Protein AF-A0AAU2KMQ6-F1 (afdb_monomer)

Secondary structure (DSSP, 8-state):
-EEEEEEE-TTSS-EEEEEEESSS--EETTS----TT--GGG---TTPPEEE-HHHHHHHHHHHHTTS-S-----------

Foldseek 3Di:
DKDWDWDDDVPFLATEIFIADVVVRQDTQVNDHDDPPPPVPPSVPPPHHYHYDPSRVVVVVVVVVVPPPPVPPDDPPPPDD

Solvent-accessible surface area (backbone atoms only — not comparable to full-atom values): 5163 Å² total; per-residue (Å²): 100,79,46,80,46,57,42,74,46,93,93,53,74,35,33,42,34,37,36,26,38,63,66,69,76,80,38,28,64,69,73,52,78,75,71,90,85,60,76,58,78,80,61,75,53,96,78,48,54,81,41,70,41,63,61,16,52,51,53,49,50,56,56,50,58,70,65,47,76,84,82,75,72,71,76,79,82,84,82,76,134

Nearest PDB structures (foldseek):
  4v8m-assembly1_A4  TM=3.193E-01  e=7.369E+00  Trypanosoma brucei brucei TREU927

Sequence (81 aa):
MYEMRAESTPGGSEMLWHVIAKVPATGTLCGYTLAPNRTVTALLSEGAAERYCVPCMSAFRSAMESRTPREAAEPPCTREP

Mean predicted aligned error: 11.76 Å

Structure (mmCIF, N/CA/C/O backbone):
data_AF-A0AAU2KMQ6-F1
#
_entry.id   AF-A0AAU2KMQ6-F1
#
loop_
_atom_site.group_PDB
_atom_site.id
_atom_site.type_symbol
_atom_site.label_atom_id
_atom_site.label_alt_id
_atom_site.label_comp_id
_atom_site.label_asym_id
_atom_site.label_entity_id
_atom_site.label_seq_id
_atom_site.pdbx_PDB_ins_code
_atom_site.Cartn_x
_atom_site.Cartn_y
_atom_site.Cartn_z
_atom_site.occupancy
_atom_site.B_iso_or_equiv
_atom_site.auth_seq_id
_atom_site.auth_comp_id
_atom_site.auth_asym_id
_atom_site.auth_atom_id
_atom_site.pdbx_PDB_model_num
ATOM 1 N N . MET A 1 1 ? 15.116 -0.764 -3.502 1.00 76.56 1 MET A N 1
ATOM 2 C CA . MET A 1 1 ? 14.887 -0.141 -2.179 1.00 76.56 1 MET A CA 1
ATOM 3 C C . MET A 1 1 ? 13.387 0.021 -2.005 1.00 76.56 1 MET A C 1
ATOM 5 O O . MET A 1 1 ? 12.747 0.429 -2.969 1.00 76.56 1 MET A O 1
ATOM 9 N N . TYR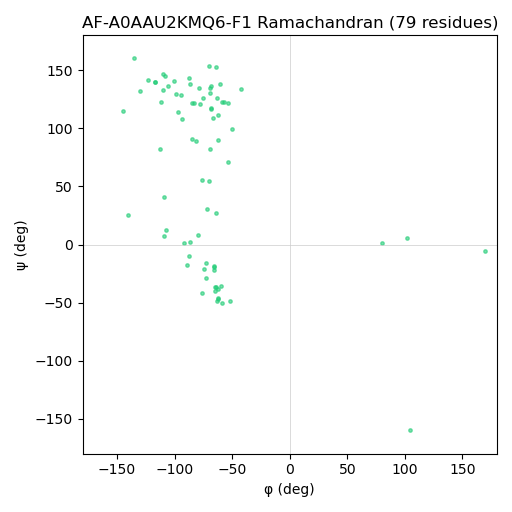 A 1 2 ? 12.841 -0.331 -0.843 1.00 82.25 2 TYR A N 1
ATOM 10 C CA . TYR A 1 2 ? 11.411 -0.211 -0.535 1.00 82.25 2 TYR A CA 1
ATOM 11 C C . TYR A 1 2 ? 11.197 0.921 0.476 1.00 82.25 2 TYR A C 1
ATOM 13 O O . TYR A 1 2 ? 12.055 1.142 1.326 1.00 82.25 2 TYR A O 1
ATOM 21 N N . GLU A 1 3 ? 10.089 1.646 0.362 1.00 83.94 3 GLU A N 1
ATOM 22 C CA . GLU A 1 3 ? 9.690 2.732 1.266 1.00 83.94 3 GLU A CA 1
ATOM 23 C C . GLU A 1 3 ? 8.310 2.423 1.852 1.00 83.94 3 GLU A C 1
ATOM 25 O O . GLU A 1 3 ? 7.451 1.901 1.145 1.00 83.94 3 GLU A O 1
ATOM 30 N N . MET A 1 4 ? 8.091 2.727 3.131 1.00 84.81 4 MET A N 1
ATOM 31 C CA . MET A 1 4 ? 6.776 2.600 3.763 1.00 84.81 4 MET A CA 1
ATOM 32 C C . MET A 1 4 ? 6.090 3.960 3.807 1.00 84.81 4 MET A C 1
ATOM 34 O O . MET A 1 4 ? 6.674 4.939 4.269 1.00 84.81 4 MET A O 1
ATOM 38 N N . ARG A 1 5 ? 4.841 4.012 3.342 1.00 80.50 5 ARG A N 1
ATOM 39 C CA . ARG A 1 5 ? 3.998 5.207 3.410 1.00 80.50 5 ARG A CA 1
ATOM 40 C C . ARG A 1 5 ? 2.634 4.882 3.984 1.00 80.50 5 ARG A C 1
ATOM 42 O O . ARG A 1 5 ? 1.986 3.944 3.531 1.00 80.50 5 ARG A O 1
ATOM 49 N N . ALA A 1 6 ? 2.205 5.696 4.938 1.00 79.88 6 ALA A N 1
ATOM 50 C CA . ALA A 1 6 ? 0.860 5.662 5.482 1.00 79.88 6 ALA A CA 1
ATOM 51 C C . ALA A 1 6 ? -0.093 6.520 4.639 1.00 79.88 6 ALA A C 1
ATOM 53 O O . ALA A 1 6 ? 0.250 7.638 4.246 1.00 79.88 6 ALA A O 1
ATOM 54 N N . GLU A 1 7 ? -1.295 6.005 4.406 1.00 77.25 7 GLU A N 1
ATOM 55 C CA . GLU A 1 7 ? -2.450 6.750 3.912 1.00 77.25 7 GLU A CA 1
ATOM 56 C C . GLU A 1 7 ? -3.559 6.733 4.967 1.00 77.25 7 GLU A C 1
ATOM 58 O O . GLU A 1 7 ? -3.804 5.718 5.619 1.00 77.25 7 GLU A O 1
ATOM 63 N N . SER A 1 8 ? -4.234 7.869 5.142 1.00 74.12 8 SER A N 1
ATOM 64 C CA . SER A 1 8 ? -5.428 7.951 5.981 1.00 74.12 8 SER A CA 1
ATOM 65 C C . SER A 1 8 ? -6.609 7.316 5.255 1.00 74.12 8 SER A C 1
ATOM 67 O O . SER A 1 8 ? -6.942 7.730 4.142 1.00 74.12 8 SER A O 1
ATOM 69 N N . THR A 1 9 ? -7.282 6.359 5.887 1.00 70.56 9 THR A N 1
ATOM 70 C CA . THR A 1 9 ? -8.490 5.767 5.304 1.00 70.56 9 THR A CA 1
ATOM 71 C C . THR A 1 9 ? -9.636 6.786 5.282 1.00 70.56 9 THR A C 1
ATOM 73 O O . THR A 1 9 ? -9.848 7.477 6.286 1.00 70.56 9 THR A O 1
ATOM 76 N N . PRO A 1 10 ? -10.403 6.899 4.181 1.00 62.38 10 PRO A N 1
ATOM 77 C CA . PRO A 1 10 ? -11.545 7.802 4.125 1.00 62.38 10 PRO A CA 1
ATOM 78 C C . PRO A 1 10 ? -12.593 7.385 5.165 1.00 62.38 10 PRO A C 1
ATOM 80 O O . PRO A 1 10 ? -13.220 6.339 5.038 1.00 62.38 10 PRO A O 1
ATOM 83 N N . GLY A 1 11 ? -12.769 8.214 6.198 1.00 63.81 11 GLY A N 1
ATOM 84 C CA . GLY A 1 11 ? -13.759 8.006 7.261 1.00 63.81 11 GLY A CA 1
ATOM 85 C C . GLY A 1 11 ? -13.224 7.454 8.587 1.00 63.81 11 GLY A C 1
ATOM 86 O O . GLY A 1 11 ? -14.032 7.206 9.476 1.00 63.81 11 GLY A O 1
ATOM 87 N N . GLY A 1 12 ? -11.906 7.292 8.758 1.00 62.31 12 GLY A N 1
ATOM 88 C CA . GLY A 1 12 ? -11.324 6.748 9.992 1.00 62.31 12 GLY A CA 1
ATOM 89 C C . GLY A 1 12 ? -10.108 7.515 10.513 1.00 62.31 12 GLY A C 1
ATOM 90 O O . GLY A 1 12 ? -9.435 8.227 9.770 1.00 62.31 12 GLY A O 1
ATOM 91 N N . SER A 1 13 ? -9.811 7.323 11.801 1.00 67.88 13 SER A N 1
ATOM 92 C CA . SER A 1 13 ? -8.529 7.662 12.443 1.00 67.88 13 SER A CA 1
ATOM 93 C C . SER A 1 13 ? -7.445 6.606 12.182 1.00 67.88 13 SER A C 1
ATOM 95 O O . SER A 1 13 ? -6.377 6.645 12.787 1.00 67.88 13 SER A O 1
ATOM 97 N N . GLU A 1 14 ? -7.725 5.639 11.309 1.00 75.31 14 GLU A N 1
ATOM 98 C CA . GLU A 1 14 ? -6.835 4.531 10.992 1.00 75.31 14 GLU A CA 1
ATOM 99 C C . GLU A 1 14 ? -5.872 4.912 9.867 1.00 75.31 14 GLU A C 1
ATOM 101 O O . GLU A 1 14 ? -6.214 5.619 8.909 1.00 75.31 14 GLU A O 1
ATOM 106 N N . MET A 1 15 ? -4.645 4.418 9.991 1.00 78.31 15 MET A N 1
ATOM 107 C CA . MET A 1 15 ? -3.606 4.607 8.991 1.00 78.31 15 MET A CA 1
ATOM 108 C C . MET A 1 15 ? -3.298 3.278 8.327 1.00 78.31 15 MET A C 1
ATOM 110 O O . MET A 1 15 ? -2.930 2.312 8.997 1.00 78.31 15 MET A O 1
ATOM 114 N N . LEU A 1 16 ? -3.436 3.241 7.002 1.00 83.81 16 LEU A N 1
ATOM 115 C CA . LEU A 1 16 ? -3.069 2.089 6.198 1.00 83.81 16 LEU A CA 1
ATOM 116 C C . LEU A 1 16 ? -1.674 2.297 5.611 1.00 83.81 16 LEU A C 1
ATOM 118 O O . LEU A 1 16 ? -1.437 3.172 4.782 1.00 83.81 16 LEU A O 1
ATOM 122 N N . TRP A 1 17 ? -0.736 1.472 6.050 1.00 85.62 17 TRP A N 1
ATOM 123 C CA . TRP A 1 17 ? 0.643 1.454 5.600 1.00 85.62 17 TRP A CA 1
ATOM 124 C C . TRP A 1 17 ? 0.788 0.614 4.335 1.00 85.62 17 TRP A C 1
ATOM 126 O O . TRP A 1 17 ? 0.509 -0.589 4.313 1.00 85.62 17 TRP A O 1
ATOM 136 N N . HIS A 1 18 ? 1.286 1.247 3.282 1.00 87.50 18 HIS A N 1
ATOM 137 C CA . HIS A 1 18 ? 1.628 0.621 2.016 1.00 87.50 18 HIS A CA 1
ATOM 138 C C . HIS A 1 18 ? 3.142 0.590 1.824 1.00 87.50 18 HIS A C 1
ATOM 140 O O . HIS A 1 18 ? 3.866 1.508 2.212 1.00 87.50 18 HIS A O 1
ATOM 146 N N . VAL A 1 19 ? 3.613 -0.467 1.166 1.00 87.25 19 VAL A N 1
ATOM 147 C CA . VAL A 1 19 ? 5.005 -0.583 0.730 1.00 87.25 19 VAL A CA 1
ATOM 148 C C . VAL A 1 19 ? 5.095 -0.101 -0.713 1.00 87.25 19 VAL A C 1
ATOM 150 O O . VAL A 1 19 ? 4.342 -0.557 -1.574 1.00 87.25 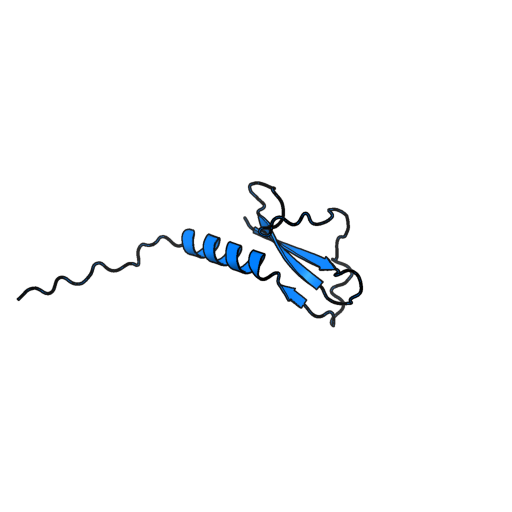19 VAL A O 1
ATOM 153 N N . ILE A 1 20 ? 6.023 0.812 -0.971 1.00 85.94 20 ILE A N 1
ATOM 154 C CA . ILE A 1 20 ? 6.316 1.394 -2.279 1.00 85.94 20 ILE A CA 1
ATOM 155 C C . ILE A 1 20 ? 7.673 0.876 -2.746 1.00 85.94 20 ILE A C 1
ATOM 157 O O . ILE A 1 20 ? 8.658 0.911 -2.002 1.00 85.94 20 ILE A O 1
ATOM 161 N N . ALA A 1 21 ? 7.753 0.424 -3.996 1.00 82.25 21 ALA A N 1
ATOM 162 C CA . ALA A 1 21 ? 9.040 0.180 -4.633 1.00 82.25 21 ALA A CA 1
ATOM 163 C C . ALA A 1 21 ? 9.637 1.522 -5.083 1.00 82.25 21 ALA A C 1
ATOM 165 O O . ALA A 1 21 ? 9.035 2.243 -5.875 1.00 82.25 21 ALA A O 1
ATOM 166 N N . LYS A 1 22 ? 10.833 1.874 -4.592 1.00 76.69 22 LYS A N 1
ATOM 167 C CA . LYS A 1 22 ? 11.536 3.086 -5.056 1.00 76.69 22 LYS A CA 1
ATOM 168 C C . LYS A 1 22 ? 12.146 2.904 -6.446 1.00 76.69 22 LYS A C 1
ATOM 170 O O . LYS A 1 22 ? 12.461 3.887 -7.103 1.00 76.69 22 LYS A O 1
ATOM 175 N N . VAL A 1 23 ? 12.372 1.655 -6.865 1.00 71.69 23 VAL A N 1
ATOM 176 C CA . VAL A 1 23 ? 12.990 1.318 -8.152 1.00 71.69 23 VAL A CA 1
ATOM 177 C C . VAL A 1 23 ? 12.354 0.033 -8.697 1.00 71.69 23 VAL A C 1
ATOM 179 O O . VAL A 1 23 ? 12.547 -1.015 -8.073 1.00 71.69 23 VAL A O 1
ATOM 182 N N . PRO A 1 24 ? 11.638 0.087 -9.835 1.00 63.69 24 PRO A N 1
ATOM 183 C CA . PRO A 1 24 ? 11.167 1.302 -10.513 1.00 63.69 24 PRO A CA 1
ATOM 184 C C . PRO A 1 24 ? 10.153 2.069 -9.641 1.00 63.69 24 PRO A C 1
ATOM 186 O O . PRO A 1 24 ? 9.494 1.475 -8.793 1.00 63.69 24 PR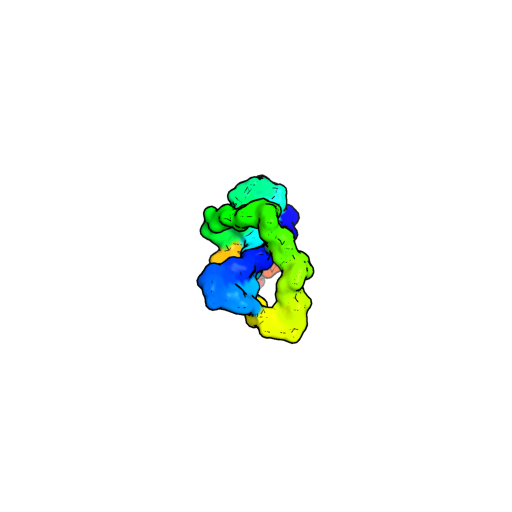O A O 1
ATOM 189 N N . ALA A 1 25 ? 10.047 3.390 -9.816 1.00 63.06 25 ALA A N 1
ATOM 190 C CA . ALA A 1 25 ? 9.144 4.258 -9.048 1.00 63.06 25 ALA A CA 1
ATOM 191 C C . ALA A 1 25 ? 7.679 4.120 -9.518 1.00 63.06 25 ALA A C 1
ATOM 193 O O . ALA A 1 25 ? 7.049 5.087 -9.935 1.00 63.06 25 ALA A O 1
ATOM 194 N N . THR A 1 26 ? 7.151 2.896 -9.514 1.00 63.78 26 THR A N 1
ATOM 195 C CA . THR A 1 26 ? 5.848 2.536 -10.104 1.00 63.78 26 THR A CA 1
ATOM 196 C C . THR A 1 26 ? 4.669 2.615 -9.133 1.00 63.78 26 THR A C 1
ATOM 198 O O . THR A 1 26 ? 3.544 2.342 -9.531 1.00 63.78 26 THR A O 1
ATOM 201 N N . GLY A 1 27 ? 4.892 3.007 -7.877 1.00 76.00 27 GLY A N 1
ATOM 202 C CA . GLY A 1 27 ? 3.837 3.122 -6.866 1.00 76.00 27 GLY A CA 1
ATOM 203 C C . GLY A 1 27 ? 3.850 1.980 -5.849 1.00 76.00 27 GLY A C 1
ATOM 204 O O . GLY A 1 27 ? 4.885 1.347 -5.611 1.00 76.00 27 GLY A O 1
ATOM 205 N N . THR A 1 28 ? 2.718 1.765 -5.175 1.00 84.88 28 THR A N 1
ATOM 206 C CA . THR A 1 28 ? 2.617 0.718 -4.147 1.00 84.88 28 THR A CA 1
ATOM 207 C C . THR A 1 28 ? 2.657 -0.675 -4.764 1.00 84.88 28 THR A C 1
ATOM 209 O O . THR A 1 28 ? 2.244 -0.885 -5.904 1.00 84.88 28 THR A O 1
ATOM 212 N N . LEU A 1 29 ? 3.103 -1.659 -3.984 1.00 85.38 29 LEU A N 1
ATOM 213 C CA . LEU A 1 29 ? 3.158 -3.055 -4.426 1.00 85.38 29 LEU A CA 1
ATOM 214 C C . LEU A 1 29 ? 1.776 -3.675 -4.684 1.00 85.38 29 LEU A C 1
ATOM 216 O O . LEU A 1 29 ? 1.685 -4.670 -5.395 1.00 85.38 29 LEU A O 1
ATOM 220 N N . CYS A 1 30 ? 0.703 -3.096 -4.138 1.00 85.69 30 CYS A N 1
ATOM 221 C CA . CYS A 1 30 ? -0.667 -3.512 -4.433 1.00 85.69 30 CYS A CA 1
ATOM 222 C C . CYS A 1 30 ? -1.266 -2.838 -5.682 1.00 85.69 30 CYS A C 1
ATOM 224 O O . CYS A 1 30 ? -2.429 -3.077 -5.990 1.00 85.69 30 CYS A O 1
ATOM 226 N N . GLY A 1 31 ? -0.505 -1.996 -6.392 1.00 83.81 31 GLY A N 1
ATOM 227 C CA . GLY A 1 31 ? -0.973 -1.266 -7.577 1.00 83.81 31 GLY A CA 1
ATOM 228 C C . GLY A 1 31 ? -1.787 -0.007 -7.262 1.00 83.81 31 GLY A C 1
ATOM 229 O O . GLY A 1 31 ? -2.228 0.689 -8.173 1.00 83.81 31 GLY A O 1
ATOM 230 N N . TYR A 1 32 ? -1.969 0.322 -5.983 1.00 79.38 32 TYR A N 1
ATOM 231 C CA . TYR A 1 32 ? -2.645 1.542 -5.563 1.00 79.38 32 TYR A CA 1
ATOM 232 C C . TYR A 1 32 ? -1.713 2.757 -5.679 1.00 79.38 32 TYR A C 1
ATOM 234 O O . TYR A 1 32 ? -0.546 2.716 -5.272 1.00 79.38 32 TYR A O 1
ATOM 242 N N . THR A 1 33 ? -2.219 3.855 -6.233 1.00 76.06 33 THR A N 1
ATOM 243 C CA . THR A 1 33 ? -1.449 5.098 -6.351 1.00 76.06 33 THR A CA 1
ATOM 244 C C . THR A 1 33 ? -1.743 5.977 -5.148 1.00 76.06 33 THR A C 1
ATOM 246 O O . THR A 1 33 ? -2.825 6.541 -5.034 1.00 76.06 33 THR A O 1
ATOM 249 N N . LEU A 1 34 ? -0.764 6.097 -4.253 1.00 72.25 34 LEU A N 1
ATOM 250 C CA . LEU A 1 34 ? -0.858 6.996 -3.107 1.00 72.25 34 LEU A CA 1
ATOM 251 C C . LEU A 1 34 ? -0.809 8.445 -3.588 1.00 72.25 34 LEU A C 1
ATOM 253 O O . LEU A 1 34 ? 0.055 8.809 -4.394 1.00 72.25 34 LEU A O 1
ATOM 257 N N . ALA A 1 35 ? -1.697 9.286 -3.064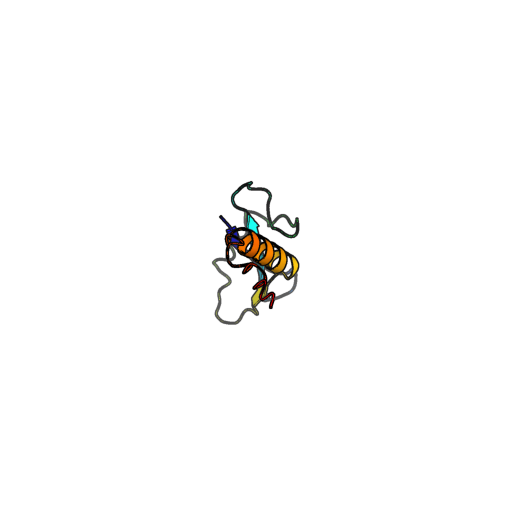 1.00 68.44 35 ALA A N 1
ATOM 258 C CA . ALA A 1 35 ? -1.680 10.705 -3.384 1.00 68.44 35 ALA A CA 1
ATOM 259 C C . ALA A 1 35 ? -0.357 11.344 -2.894 1.00 68.44 35 ALA A C 1
ATOM 261 O O . ALA A 1 35 ? -0.025 11.248 -1.708 1.00 68.44 35 ALA A O 1
ATOM 262 N N . PRO A 1 36 ? 0.405 12.041 -3.759 1.00 60.31 36 PRO A N 1
ATOM 263 C CA . PRO A 1 36 ? 1.729 12.563 -3.409 1.00 60.31 36 PRO A CA 1
ATOM 264 C C . PRO A 1 36 ? 1.704 13.659 -2.330 1.00 60.31 36 PRO A C 1
ATOM 266 O O . PRO A 1 36 ? 2.731 13.904 -1.702 1.00 60.31 36 PRO A O 1
ATOM 269 N N . ASN A 1 37 ? 0.547 14.291 -2.091 1.00 52.78 37 ASN A N 1
ATOM 270 C CA . ASN A 1 37 ? 0.421 15.545 -1.339 1.00 52.78 37 ASN A CA 1
ATOM 271 C C . ASN A 1 37 ? -0.203 15.415 0.064 1.00 52.78 37 ASN A C 1
ATOM 273 O O . ASN A 1 37 ? -0.582 16.411 0.675 1.00 52.78 37 ASN A O 1
ATOM 277 N N . ARG A 1 38 ? -0.350 14.204 0.604 1.00 54.03 38 ARG A N 1
ATOM 278 C CA . ARG A 1 38 ? -0.683 14.051 2.026 1.00 54.03 38 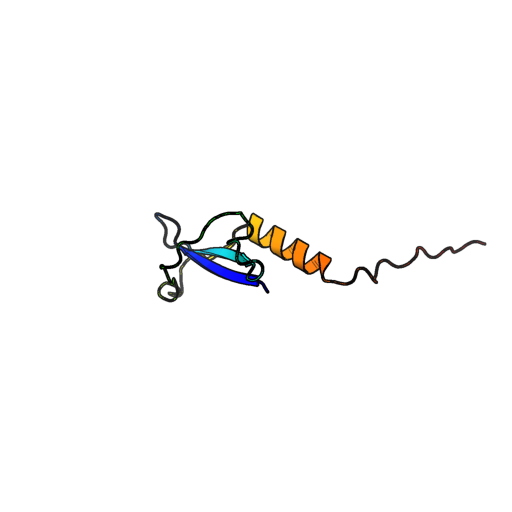ARG A CA 1
ATOM 279 C C . ARG A 1 38 ? 0.493 13.426 2.731 1.00 54.03 38 ARG A C 1
ATOM 281 O O . ARG A 1 38 ? 0.562 12.223 2.940 1.00 54.03 38 ARG A O 1
ATOM 288 N N . THR A 1 39 ? 1.454 14.271 3.069 1.00 51.06 39 THR A N 1
ATOM 289 C CA . THR A 1 39 ? 2.473 13.962 4.061 1.00 51.06 39 THR A CA 1
ATOM 290 C C . THR A 1 39 ? 1.738 13.740 5.385 1.00 51.06 39 THR A C 1
ATOM 292 O O . THR A 1 39 ? 1.495 14.673 6.146 1.00 51.06 39 THR A O 1
ATOM 295 N N . VAL A 1 40 ? 1.336 12.496 5.657 1.00 54.22 40 VAL A N 1
ATOM 296 C CA . VAL A 1 40 ? 0.725 12.053 6.926 1.00 54.22 40 VAL A CA 1
ATOM 297 C C . VAL A 1 40 ? 1.788 12.020 8.043 1.00 54.22 40 VAL A C 1
ATOM 299 O O . VAL A 1 40 ? 1.731 11.229 8.968 1.00 54.22 40 VAL A O 1
ATOM 302 N N . THR A 1 41 ? 2.797 12.893 7.986 1.00 52.31 41 THR A N 1
ATOM 303 C CA . THR A 1 41 ? 3.740 13.107 9.091 1.00 52.31 41 THR A CA 1
ATOM 304 C C . THR A 1 41 ? 3.020 13.720 10.298 1.00 52.31 41 THR A C 1
ATOM 306 O O . THR A 1 41 ? 3.474 13.569 11.423 1.00 52.31 41 THR A O 1
ATOM 309 N N . ALA A 1 42 ? 1.873 14.375 10.079 1.00 48.19 42 ALA A N 1
ATOM 310 C CA . ALA A 1 42 ? 1.131 15.089 11.116 1.00 48.19 42 ALA A CA 1
ATOM 311 C C . ALA A 1 42 ? 0.127 14.234 11.917 1.00 48.19 42 ALA A C 1
ATOM 313 O O . ALA A 1 42 ? -0.394 14.730 12.909 1.00 48.19 42 ALA A O 1
ATOM 314 N N . LEU A 1 43 ? -0.168 12.987 11.514 1.00 52.22 43 LEU A N 1
ATOM 315 C CA . LEU A 1 43 ? -1.159 12.134 12.200 1.00 52.22 43 LEU A CA 1
ATOM 316 C C . LEU A 1 43 ? -0.555 10.959 12.971 1.00 52.22 43 LEU A C 1
ATOM 318 O O . LEU A 1 43 ? -1.315 10.191 13.549 1.00 52.22 43 LEU A O 1
ATOM 322 N N . LEU A 1 44 ? 0.774 10.877 13.104 1.00 54.78 44 LEU A N 1
ATOM 323 C CA . LEU A 1 44 ? 1.455 10.033 14.105 1.00 54.78 44 LEU A CA 1
ATOM 324 C C . LEU A 1 44 ? 1.144 10.481 15.558 1.00 54.78 44 LEU A C 1
ATOM 326 O O . LEU A 1 44 ? 1.958 10.305 16.458 1.00 54.78 44 LEU A O 1
ATOM 330 N N . SER A 1 45 ? -0.019 11.098 15.796 1.00 50.69 45 SER A N 1
ATOM 331 C CA . SER A 1 45 ? -0.597 11.260 17.120 1.00 50.69 45 SER A CA 1
ATOM 332 C C . SER A 1 45 ? -0.805 9.872 17.712 1.00 50.69 45 SER A C 1
ATOM 334 O O . SER A 1 45 ? -1.476 9.026 17.121 1.00 50.69 45 SER A O 1
ATOM 336 N N . GLU A 1 46 ? -0.185 9.668 18.867 1.00 54.69 46 GLU A N 1
ATOM 337 C CA . GLU A 1 46 ? -0.075 8.442 19.658 1.00 54.69 46 GLU A CA 1
ATOM 338 C C . GLU A 1 46 ? -1.424 7.769 19.991 1.00 54.69 46 GLU A C 1
ATOM 340 O O . GLU A 1 46 ? -1.886 7.780 21.129 1.00 54.69 46 GLU A O 1
ATOM 345 N N . GLY A 1 47 ? -2.088 7.178 18.995 1.00 56.91 47 GLY A N 1
ATOM 346 C CA . GLY A 1 47 ? -3.385 6.519 19.180 1.00 56.91 47 GLY A CA 1
ATOM 347 C C . GLY A 1 47 ? -4.128 6.108 17.907 1.00 56.91 47 GLY A C 1
ATOM 348 O O . GLY A 1 47 ? -5.167 5.457 18.000 1.00 56.91 47 GLY A O 1
ATOM 349 N N . ALA A 1 48 ? -3.632 6.459 16.718 1.00 64.56 48 ALA A N 1
ATOM 350 C CA . ALA A 1 48 ? -4.189 5.959 15.463 1.00 64.56 48 ALA A CA 1
ATOM 351 C C . ALA A 1 48 ? -3.903 4.458 15.296 1.00 64.56 48 ALA A C 1
ATOM 353 O O . ALA A 1 48 ? -2.763 4.017 15.440 1.00 64.56 48 ALA A O 1
ATOM 354 N N . ALA A 1 49 ? -4.928 3.667 14.968 1.00 71.06 49 ALA A N 1
ATOM 355 C CA . ALA A 1 49 ? -4.731 2.248 14.705 1.00 71.06 49 ALA A CA 1
ATOM 356 C C . ALA A 1 49 ? -3.930 2.070 13.409 1.00 71.06 49 ALA A C 1
ATOM 358 O O . ALA A 1 49 ? -4.362 2.454 12.318 1.00 71.06 49 ALA A O 1
ATOM 359 N N . GLU A 1 50 ? -2.745 1.481 13.541 1.00 76.44 50 GLU A N 1
ATOM 360 C CA . GLU A 1 50 ? -1.873 1.181 12.416 1.00 76.44 50 GLU A CA 1
ATOM 361 C C . GLU A 1 50 ? -2.304 -0.141 11.771 1.00 76.44 50 GLU A C 1
ATOM 363 O O . GLU A 1 50 ? -2.371 -1.209 12.401 1.00 76.44 50 GLU A O 1
ATOM 368 N N . ARG A 1 51 ? -2.636 -0.079 10.484 1.00 82.88 51 ARG A N 1
ATOM 369 C CA . ARG A 1 51 ? -2.963 -1.231 9.645 1.00 82.88 51 ARG A CA 1
ATOM 370 C C . ARG A 1 51 ? -1.931 -1.320 8.541 1.00 82.88 51 ARG A C 1
ATOM 372 O O . ARG A 1 51 ? -1.546 -0.315 7.966 1.00 82.88 51 ARG A O 1
ATOM 379 N N . TYR A 1 52 ? -1.497 -2.527 8.212 1.00 86.19 52 TYR A N 1
ATOM 380 C CA . TYR A 1 52 ? -0.600 -2.751 7.084 1.00 86.19 52 TYR A CA 1
ATOM 381 C C . TYR A 1 52 ? -1.378 -3.375 5.939 1.00 86.19 52 TYR A C 1
ATOM 383 O O . TYR A 1 52 ? -2.165 -4.304 6.132 1.00 86.19 52 TYR A O 1
ATOM 391 N N . CYS A 1 53 ? -1.139 -2.883 4.730 1.00 87.44 53 CYS A N 1
ATOM 392 C CA . CYS A 1 53 ? -1.724 -3.450 3.532 1.00 87.44 53 CYS A CA 1
ATOM 393 C C . CYS A 1 53 ? -1.150 -4.862 3.314 1.00 87.44 53 CYS A C 1
ATOM 395 O O . CYS A 1 53 ? 0.021 -5.030 2.963 1.00 87.44 53 CYS A O 1
ATOM 397 N N . VAL A 1 54 ? -1.982 -5.883 3.531 1.00 90.19 54 VAL A N 1
ATOM 398 C CA . VAL A 1 54 ? -1.620 -7.304 3.408 1.00 90.19 54 VAL A CA 1
ATOM 399 C C . VAL A 1 54 ? -0.953 -7.641 2.063 1.00 90.19 54 VAL A C 1
ATOM 401 O O . VAL A 1 54 ? 0.125 -8.239 2.096 1.00 90.19 54 VAL A O 1
ATOM 404 N N . PRO A 1 55 ? -1.486 -7.236 0.888 1.00 89.69 55 PRO A N 1
ATOM 405 C CA . PRO A 1 55 ? -0.825 -7.536 -0.384 1.00 89.69 55 PRO A CA 1
ATOM 406 C C . PRO A 1 55 ? 0.539 -6.845 -0.518 1.00 89.69 55 PRO A C 1
ATOM 408 O O . PRO A 1 55 ? 1.484 -7.465 -1.005 1.00 89.69 55 PRO A O 1
ATOM 411 N N . CYS A 1 56 ? 0.690 -5.612 -0.015 1.00 89.12 56 CYS A N 1
ATOM 412 C CA . CYS A 1 56 ? 1.986 -4.929 0.003 1.00 89.12 56 CYS A CA 1
ATOM 413 C C . CYS A 1 56 ? 3.014 -5.674 0.859 1.00 89.12 56 CYS A C 1
ATOM 415 O O . CYS A 1 56 ? 4.149 -5.867 0.428 1.00 89.12 56 CYS A O 1
ATOM 417 N N . MET A 1 57 ? 2.624 -6.109 2.060 1.00 89.69 57 MET A N 1
ATOM 418 C CA . MET A 1 57 ? 3.514 -6.875 2.932 1.00 89.69 57 MET A CA 1
ATOM 419 C C . MET A 1 57 ? 3.888 -8.232 2.338 1.00 89.69 57 MET A C 1
ATOM 421 O O . MET A 1 57 ? 5.041 -8.640 2.452 1.00 89.69 57 MET A O 1
ATOM 425 N N . SER A 1 58 ? 2.939 -8.928 1.708 1.00 90.25 58 SER A N 1
ATOM 426 C CA . SER A 1 58 ? 3.203 -10.221 1.073 1.00 90.25 58 SER A CA 1
ATOM 427 C C . SER A 1 58 ? 4.211 -10.078 -0.067 1.00 90.25 58 SER A C 1
ATOM 429 O O . SER A 1 58 ? 5.211 -10.787 -0.089 1.00 90.25 58 SER A O 1
ATOM 431 N N . ALA A 1 59 ? 4.003 -9.108 -0.962 1.00 87.81 59 ALA A N 1
ATOM 432 C CA . ALA A 1 59 ? 4.926 -8.833 -2.062 1.00 87.81 59 ALA A CA 1
ATOM 433 C C . ALA A 1 59 ? 6.314 -8.397 -1.561 1.00 87.81 59 ALA A C 1
ATOM 435 O O . ALA A 1 59 ? 7.332 -8.816 -2.112 1.00 87.81 59 ALA A O 1
ATOM 436 N N . PHE A 1 60 ? 6.366 -7.597 -0.491 1.00 86.81 60 PHE A N 1
ATOM 437 C CA . PHE A 1 60 ? 7.622 -7.221 0.153 1.00 86.81 60 PHE A CA 1
ATOM 438 C C . PHE A 1 60 ? 8.362 -8.440 0.719 1.00 86.81 60 PHE A C 1
ATOM 440 O O . PHE A 1 60 ? 9.552 -8.590 0.453 1.00 86.81 60 PHE A O 1
ATOM 447 N N . ARG A 1 61 ? 7.673 -9.338 1.438 1.00 87.31 61 ARG A N 1
ATOM 448 C CA . ARG A 1 61 ? 8.272 -10.578 1.965 1.00 87.31 61 ARG A CA 1
ATOM 449 C C . ARG A 1 61 ? 8.827 -11.450 0.845 1.00 87.31 61 ARG A C 1
ATOM 451 O O . ARG A 1 61 ? 10.015 -11.746 0.873 1.00 87.31 61 ARG A O 1
ATOM 458 N N . SER A 1 62 ? 8.043 -11.722 -0.198 1.00 86.25 62 SER A N 1
ATOM 459 C CA . SER A 1 62 ? 8.511 -12.512 -1.345 1.00 86.25 62 SER A CA 1
ATOM 460 C C . SER A 1 62 ? 9.721 -11.879 -2.048 1.00 86.25 62 SER A C 1
ATOM 462 O O . SER A 1 62 ? 10.635 -12.576 -2.496 1.00 86.25 62 SER A O 1
ATOM 464 N N . ALA A 1 63 ? 9.773 -10.548 -2.124 1.00 83.44 63 ALA A N 1
ATOM 465 C CA . ALA A 1 63 ? 10.914 -9.842 -2.697 1.00 83.44 63 ALA A CA 1
ATOM 466 C C . ALA A 1 63 ? 12.166 -9.858 -1.798 1.00 83.44 63 ALA A C 1
ATOM 468 O O . ALA A 1 63 ? 13.289 -9.799 -2.298 1.00 83.44 63 ALA A O 1
ATOM 469 N N . MET A 1 64 ? 11.990 -9.936 -0.478 1.00 84.06 64 MET A N 1
ATOM 470 C CA . MET A 1 64 ? 13.090 -10.103 0.476 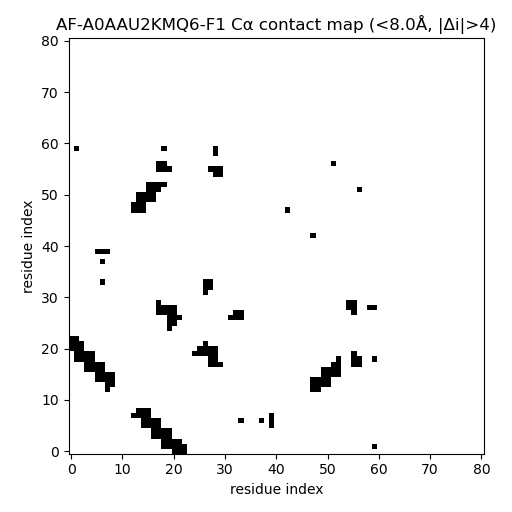1.00 84.06 64 MET A CA 1
ATOM 471 C C . MET A 1 64 ? 13.606 -11.546 0.477 1.00 84.06 64 MET A C 1
ATOM 473 O O . MET A 1 64 ? 14.814 -11.755 0.443 1.00 84.06 64 MET A O 1
ATOM 477 N N . GLU A 1 65 ? 12.712 -12.533 0.421 1.00 83.56 65 GLU A N 1
ATOM 478 C CA . GLU A 1 65 ? 13.056 -13.959 0.353 1.00 83.56 65 GLU A CA 1
ATOM 479 C C . GLU A 1 65 ? 13.800 -14.320 -0.939 1.00 83.56 65 GLU A C 1
ATOM 481 O O . GLU A 1 65 ? 14.741 -15.104 -0.912 1.00 83.56 65 GLU A O 1
ATOM 486 N N . SER A 1 66 ? 13.439 -13.703 -2.067 1.00 72.75 66 SER A N 1
ATOM 487 C CA . SER A 1 66 ? 14.145 -13.885 -3.347 1.00 72.75 66 SER A CA 1
ATOM 488 C C . SER A 1 66 ? 15.518 -13.205 -3.412 1.00 72.75 66 SER A C 1
ATOM 490 O O . SER A 1 66 ? 16.312 -13.525 -4.296 1.00 72.75 66 SER A O 1
ATOM 492 N N . ARG A 1 67 ? 15.814 -12.277 -2.492 1.00 65.94 67 ARG A N 1
ATOM 493 C CA . ARG A 1 67 ? 17.134 -11.638 -2.352 1.00 65.94 67 ARG A CA 1
ATOM 494 C C . ARG A 1 67 ? 18.068 -12.388 -1.415 1.00 65.94 67 ARG A C 1
ATOM 496 O O . ARG A 1 67 ? 19.272 -12.149 -1.474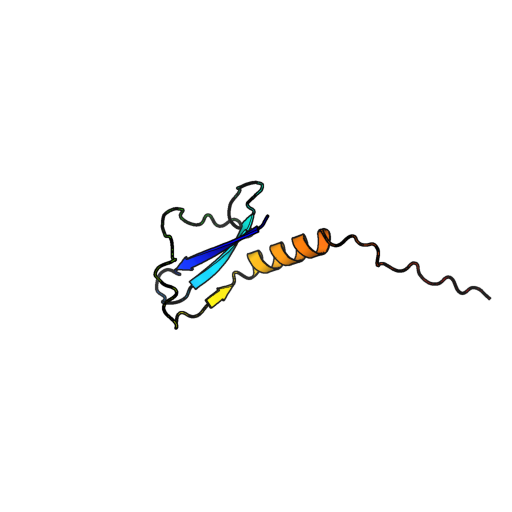 1.00 65.94 67 ARG A O 1
ATOM 503 N N . THR A 1 68 ? 17.543 -13.269 -0.570 1.00 58.78 68 THR A N 1
ATOM 504 C CA . THR A 1 68 ? 18.375 -14.231 0.144 1.00 58.78 68 THR A CA 1
ATOM 505 C C . THR A 1 68 ? 18.900 -15.209 -0.903 1.00 58.78 68 THR A C 1
ATOM 507 O O . THR A 1 68 ? 18.084 -15.869 -1.554 1.00 58.78 68 THR A O 1
ATOM 510 N N . PRO A 1 69 ? 20.223 -15.300 -1.139 1.00 49.72 69 PRO A N 1
ATOM 511 C CA . PRO A 1 69 ? 20.742 -16.350 -1.993 1.00 49.72 69 PRO A CA 1
ATOM 512 C C . PRO A 1 69 ? 20.218 -17.670 -1.440 1.00 49.72 69 PRO A C 1
ATOM 514 O O . PRO A 1 69 ? 20.405 -17.999 -0.268 1.00 49.72 69 PRO A O 1
ATOM 517 N N . ARG A 1 70 ? 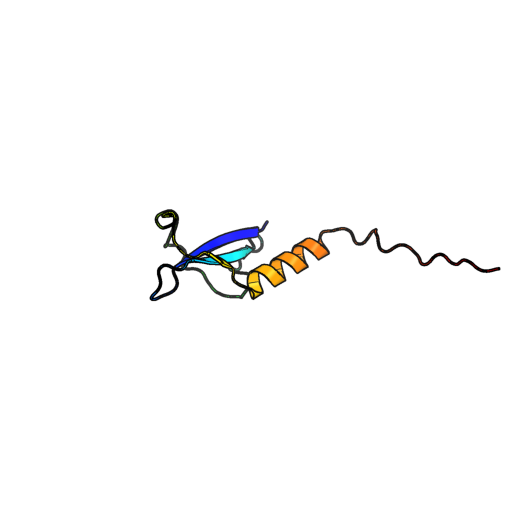19.501 -18.404 -2.287 1.00 51.38 70 ARG A N 1
ATOM 518 C CA . ARG A 1 70 ? 19.054 -19.773 -2.042 1.00 51.38 70 ARG A CA 1
ATOM 519 C C . ARG A 1 70 ? 20.276 -20.705 -2.087 1.00 51.38 70 ARG A C 1
ATOM 521 O O . ARG A 1 70 ? 20.307 -21.646 -2.861 1.00 51.38 70 ARG A O 1
ATOM 528 N N . GLU A 1 71 ? 21.289 -20.405 -1.277 1.00 51.62 71 GLU A N 1
ATOM 529 C CA . GLU A 1 71 ? 22.478 -21.212 -0.973 1.00 51.62 71 GLU A CA 1
ATOM 530 C C . GLU A 1 71 ? 22.386 -21.734 0.472 1.00 51.62 71 GLU A C 1
ATOM 532 O O . GLU A 1 71 ? 23.340 -21.741 1.237 1.00 51.62 71 GLU A O 1
ATOM 537 N N . ALA A 1 72 ? 21.185 -22.152 0.865 1.00 49.88 72 ALA A N 1
ATOM 538 C CA . ALA A 1 72 ? 20.961 -23.040 2.004 1.00 49.88 72 ALA A CA 1
ATOM 539 C C . ALA A 1 72 ? 19.856 -24.063 1.683 1.00 49.88 72 ALA A C 1
ATOM 541 O O . ALA A 1 72 ? 19.180 -24.568 2.570 1.00 49.88 72 ALA A O 1
ATOM 542 N N . ALA A 1 73 ? 19.647 -24.363 0.395 1.00 51.22 73 ALA A N 1
ATOM 543 C CA . ALA A 1 73 ? 19.067 -25.644 0.024 1.00 51.22 73 ALA A CA 1
ATOM 544 C C . ALA A 1 73 ? 20.226 -26.644 0.053 1.00 51.22 73 ALA A C 1
ATOM 546 O O . ALA A 1 73 ? 20.962 -26.780 -0.923 1.00 51.22 73 ALA A O 1
ATOM 547 N N . GLU A 1 74 ? 20.437 -27.239 1.227 1.00 50.78 74 GLU A N 1
ATOM 548 C CA . GLU A 1 74 ? 21.317 -28.388 1.421 1.00 50.78 74 GLU A CA 1
ATOM 549 C C . GLU A 1 74 ? 21.123 -29.401 0.276 1.00 50.78 74 GLU A C 1
ATOM 551 O O . GLU A 1 74 ? 19.978 -29.709 -0.081 1.00 50.78 74 GLU A O 1
ATOM 556 N N . PRO A 1 75 ? 22.204 -29.937 -0.322 1.00 66.25 75 PRO A N 1
ATOM 557 C CA . PRO A 1 75 ? 22.076 -31.120 -1.159 1.00 66.25 75 PRO A CA 1
ATOM 558 C C . PRO A 1 75 ? 21.516 -32.254 -0.286 1.00 66.25 75 PRO A C 1
ATOM 560 O O . PRO A 1 75 ? 21.949 -32.392 0.862 1.00 6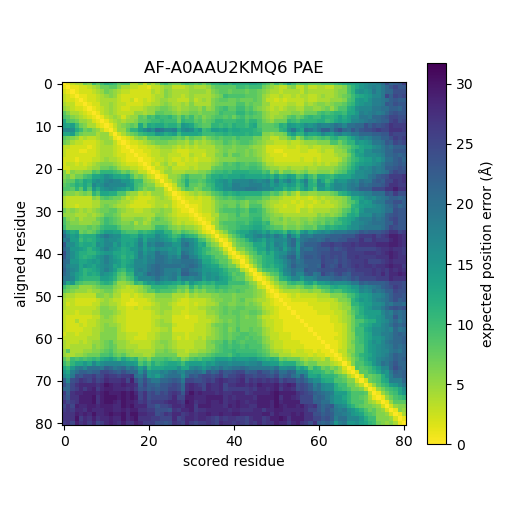6.25 75 PRO A O 1
ATOM 563 N N . PRO A 1 76 ? 20.571 -33.082 -0.771 1.00 62.12 76 PRO A N 1
ATOM 564 C CA . PRO A 1 76 ? 20.186 -34.266 -0.021 1.00 62.12 76 PRO A CA 1
ATOM 565 C C . PRO A 1 76 ? 21.454 -35.089 0.206 1.00 62.12 76 PRO A C 1
ATOM 567 O O . PRO A 1 76 ? 22.151 -35.429 -0.748 1.00 62.12 76 PRO A O 1
ATOM 570 N N . CYS A 1 77 ? 21.778 -35.366 1.470 1.00 48.44 77 CYS A N 1
ATOM 571 C CA . CYS A 1 77 ? 22.780 -36.356 1.834 1.00 48.44 77 CYS A CA 1
ATOM 572 C C . CYS A 1 77 ? 22.471 -37.658 1.085 1.00 48.44 77 CYS A C 1
ATOM 574 O O . CYS A 1 77 ? 21.618 -38.436 1.519 1.00 48.44 77 CYS A O 1
ATOM 576 N N . THR A 1 78 ? 23.171 -37.912 -0.019 1.00 61.50 78 THR A N 1
ATOM 577 C CA . THR A 1 78 ? 23.252 -39.233 -0.638 1.00 61.50 78 THR A CA 1
ATOM 578 C C . THR A 1 78 ? 24.066 -40.107 0.305 1.00 61.50 78 THR A C 1
ATOM 580 O O . THR A 1 78 ? 25.281 -40.241 0.188 1.00 61.50 78 THR A O 1
ATOM 583 N N . ARG A 1 79 ? 23.393 -40.635 1.328 1.00 63.06 79 ARG A N 1
ATOM 584 C CA . ARG A 1 79 ? 23.881 -41.756 2.122 1.00 63.06 79 ARG A CA 1
ATOM 585 C C . ARG A 1 79 ? 23.483 -43.017 1.369 1.00 63.06 79 ARG A C 1
ATOM 587 O O . ARG A 1 79 ? 22.375 -43.509 1.565 1.00 63.06 79 ARG A O 1
ATOM 594 N N . GLU A 1 80 ? 24.361 -43.497 0.498 1.00 58.59 80 GLU A N 1
ATOM 595 C CA . GLU A 1 80 ? 24.230 -44.828 -0.100 1.00 58.59 80 GLU A CA 1
ATOM 596 C C . GLU A 1 80 ? 25.170 -45.825 0.609 1.00 58.59 80 GLU A C 1
ATOM 598 O O . GLU A 1 80 ? 26.256 -45.415 1.031 1.00 58.59 80 GLU A O 1
ATOM 603 N N . PRO A 1 81 ? 24.712 -47.073 0.843 1.00 72.06 81 PRO A N 1
ATOM 604 C CA . PRO A 1 81 ? 25.416 -48.102 1.617 1.00 72.06 81 PRO A CA 1
ATOM 605 C C . PRO A 1 81 ? 26.544 -48.813 0.859 1.00 72.06 81 PRO A C 1
ATOM 607 O O . PRO A 1 81 ? 26.461 -48.924 -0.385 1.00 72.06 81 PRO A O 1
#

pLDDT: mean 71.31, std 13.48, range [48.19, 90.25]

Radius of gyration: 18.71 Å; Cα contacts (8 Å, |Δi|>4): 97; chains: 1; bounding box: 39×64×30 Å